Protein AF-A0A6B3G328-F1 (afdb_monomer)

Secondary structure (DSSP, 8-state):
-HHHHHHHHS--TT---EEEEEESSSEEEEEEETTEE---TTS-TT-GGGSBS-TTS-B-TTS-BSBTHHHHSHHHHHHHTT-TTT-HHHHHHHHHHHHHTT-HHHHHHHHHHHHHHT-

Mean predicted aligned error: 4.79 Å

pLDDT: mean 90.94, std 5.87, range [73.06, 98.31]

Sequence (119 aa):
LAALAELWFGGLGDVRSFLYLTGEIGVGGALVLNGELLRGAHGFAGEIGHVVVDPAGPECRCGSRGCLEQYAGQAALLRAAGIAEIGGASGVLELERRAAAEDPRAVAAIGEAGRMLGR

Solvent-accessible surface area (backbone atoms only — not comparable to full-atom values): 6500 Å² total; per-residue (Å²): 109,68,54,57,48,37,74,77,68,58,74,58,76,87,66,38,62,50,77,39,76,44,74,51,81,41,29,45,37,34,41,29,53,83,71,39,75,48,37,57,99,82,63,61,41,28,56,52,20,66,40,68,72,33,82,86,43,60,82,36,97,89,75,51,37,12,20,37,23,68,44,49,4,42,65,33,33,29,47,56,39,71,43,55,88,59,38,73,71,63,25,52,54,50,43,52,56,35,36,77,67,64,34,67,44,29,44,48,24,54,52,49,20,53,55,58,73,73,108

Foldseek 3Di:
DVVLCCLVPVPPPPDQWDKDWDAFQFIWIWTGDNNRTDLPPPRPHGVQQQDALDQVADADPVGGHRRLRCQQHLCNLLVQLVNNVLDHPRSVVVLVVCVVVVPVSSVVSVVRSVVSVVD

Radius of gyration: 15.71 Å; Cα contacts (8 Å, |Δi|>4): 191; chains: 1; bounding box: 34×36×39 Å

Nearest PDB structures (foldseek):
  2aa4-assembly1_B  TM=8.374E-01  e=1.318E-08  Escherichia coli
  3vov-assembly1_C  TM=8.553E-01  e=2.649E-08  Thermus thermophilus HB8
  3vov-assembly1_B  TM=8.537E-01  e=5.324E-08  Thermus thermophilus HB8
  2qm1-assembly1_B  TM=8.249E-01  e=2.486E-08  Enterococcus faecalis V583
  6jdo-assembly1_A  TM=8.572E-01  e=2.602E-07  Pasteurella multocida

Structure (mmCIF, N/CA/C/O backbone):
data_AF-A0A6B3G328-F1
#
_entry.id   AF-A0A6B3G328-F1
#
loop_
_atom_site.group_PDB
_atom_site.id
_atom_site.type_symbol
_atom_site.label_atom_id
_atom_site.label_alt_id
_atom_site.label_comp_id
_atom_site.label_asym_id
_atom_site.label_entity_id
_atom_site.label_seq_id
_atom_site.pdbx_PDB_ins_code
_atom_site.Cartn_x
_atom_site.Cartn_y
_atom_site.Cartn_z
_atom_site.occupancy
_atom_site.B_iso_or_equiv
_atom_site.auth_seq_id
_atom_site.auth_comp_id
_atom_site.auth_asym_id
_atom_site.auth_atom_id
_atom_site.pdbx_PDB_model_num
ATOM 1 N N . LEU A 1 1 ? 0.252 5.308 15.096 1.00 78.75 1 LEU A N 1
ATOM 2 C CA . LEU A 1 1 ? 0.438 6.656 15.695 1.00 78.75 1 LEU A CA 1
ATOM 3 C C . LEU A 1 1 ? 0.158 7.770 14.696 1.00 78.75 1 LEU A C 1
ATOM 5 O O . LEU A 1 1 ? -0.529 8.704 15.074 1.00 78.75 1 LEU A O 1
ATOM 9 N N . ALA A 1 2 ? 0.596 7.653 13.440 1.00 86.88 2 ALA A N 1
ATOM 10 C CA . ALA A 1 2 ? 0.303 8.646 12.404 1.00 86.88 2 ALA A CA 1
ATOM 11 C C . ALA A 1 2 ? -1.200 8.975 12.256 1.00 86.88 2 ALA A C 1
ATOM 13 O O . ALA A 1 2 ? -1.559 10.140 12.289 1.00 86.88 2 ALA A O 1
ATOM 14 N N . ALA A 1 3 ? -2.099 7.983 12.283 1.00 87.81 3 ALA A N 1
ATOM 15 C CA . ALA A 1 3 ? -3.545 8.255 12.270 1.00 87.81 3 ALA A CA 1
ATOM 16 C C . ALA A 1 3 ? -4.054 9.100 13.456 1.00 87.81 3 ALA A C 1
ATOM 18 O O . ALA A 1 3 ? -4.998 9.862 13.302 1.00 87.81 3 ALA A O 1
ATOM 19 N N . LEU A 1 4 ? -3.440 9.002 14.642 1.00 89.50 4 LEU A N 1
ATOM 20 C CA . LEU A 1 4 ? -3.795 9.880 15.768 1.00 89.50 4 LEU A CA 1
ATOM 21 C C . LEU A 1 4 ? -3.250 11.296 15.566 1.00 89.50 4 LEU A C 1
ATOM 23 O O . LEU A 1 4 ? -3.903 12.257 15.960 1.00 89.50 4 LEU A O 1
ATOM 27 N N . ALA A 1 5 ? -2.081 11.427 14.932 1.00 91.19 5 ALA A N 1
ATOM 28 C CA . ALA A 1 5 ? -1.565 12.730 14.535 1.00 91.19 5 ALA A CA 1
ATOM 29 C C . ALA A 1 5 ? -2.504 13.400 13.520 1.00 91.19 5 ALA A C 1
ATOM 31 O O . ALA A 1 5 ? -2.848 14.562 13.707 1.00 91.19 5 ALA A O 1
ATOM 32 N N . GLU A 1 6 ? -3.008 12.655 12.532 1.00 90.88 6 GLU A N 1
ATOM 33 C CA . GLU A 1 6 ? -4.023 13.153 11.595 1.00 90.88 6 GLU A CA 1
ATOM 34 C C . GLU A 1 6 ? -5.328 13.545 12.304 1.00 90.88 6 GLU A C 1
ATOM 36 O O . GLU A 1 6 ? -5.864 14.624 12.064 1.00 90.88 6 GLU A O 1
ATOM 41 N N . LEU A 1 7 ? -5.810 12.725 13.247 1.00 90.06 7 LEU A N 1
ATOM 42 C CA . LEU A 1 7 ? -7.018 13.025 14.025 1.00 90.06 7 LEU A CA 1
ATOM 43 C C . LEU A 1 7 ? -6.904 14.336 14.821 1.00 90.06 7 LEU A C 1
ATOM 45 O O . LEU A 1 7 ? -7.880 15.077 14.922 1.00 90.06 7 LEU A O 1
ATOM 49 N N . TRP A 1 8 ? -5.750 14.598 15.436 1.00 90.62 8 TRP A N 1
ATOM 50 C CA . TRP A 1 8 ? -5.574 15.745 16.332 1.00 90.62 8 TRP A CA 1
ATOM 51 C C . TRP A 1 8 ? -5.053 16.998 15.635 1.00 90.62 8 TRP A C 1
ATOM 53 O O . TRP A 1 8 ? -5.358 18.105 16.076 1.00 90.62 8 TRP A O 1
ATOM 63 N N . PHE A 1 9 ? -4.276 16.836 14.565 1.00 92.06 9 PHE A N 1
ATOM 64 C CA . PHE A 1 9 ? -3.518 17.925 13.948 1.00 92.06 9 PHE A CA 1
ATOM 65 C C . PHE A 1 9 ? -3.640 17.982 12.419 1.00 92.06 9 PHE A C 1
ATOM 67 O O . PHE A 1 9 ? -3.272 18.998 11.838 1.00 92.06 9 PHE A O 1
ATOM 74 N N . GLY A 1 10 ? -4.182 16.951 11.762 1.00 85.62 10 GLY A N 1
ATOM 75 C CA . GLY A 1 10 ? -4.237 16.829 10.296 1.00 85.62 10 GLY A CA 1
ATOM 76 C C . GLY A 1 10 ? -5.252 17.735 9.596 1.00 85.62 10 GLY A C 1
ATOM 77 O O . GLY A 1 10 ? -5.386 17.696 8.378 1.00 85.62 10 GLY A O 1
ATOM 78 N N . GLY A 1 11 ? -5.998 18.559 10.339 1.00 86.69 11 GLY A N 1
ATOM 79 C CA . GLY A 1 11 ? -6.969 19.482 9.745 1.00 86.69 11 GLY A CA 1
ATOM 80 C C . GLY A 1 11 ? -8.195 18.792 9.134 1.00 86.69 11 GLY A C 1
ATOM 81 O O . GLY A 1 11 ? -8.822 19.348 8.238 1.00 86.69 11 GLY A O 1
ATOM 82 N N . LEU A 1 12 ? -8.575 17.610 9.634 1.00 85.56 12 LEU A N 1
ATOM 83 C CA . LEU A 1 12 ? -9.710 16.807 9.148 1.00 85.56 12 LEU A CA 1
ATOM 84 C C . LEU A 1 12 ? -11.105 17.435 9.394 1.00 85.56 12 LEU A C 1
ATOM 86 O O . LEU A 1 12 ? -12.125 16.838 9.048 1.00 85.56 12 LEU A O 1
ATOM 90 N N . GLY A 1 13 ? -11.176 18.630 9.989 1.00 86.94 13 GLY A N 1
ATOM 91 C CA . GLY A 1 13 ? -12.430 19.311 10.319 1.00 86.94 13 GLY A CA 1
ATOM 92 C C . GLY A 1 13 ? -13.320 18.463 11.231 1.00 86.94 13 GLY A C 1
ATOM 93 O O . GLY A 1 13 ?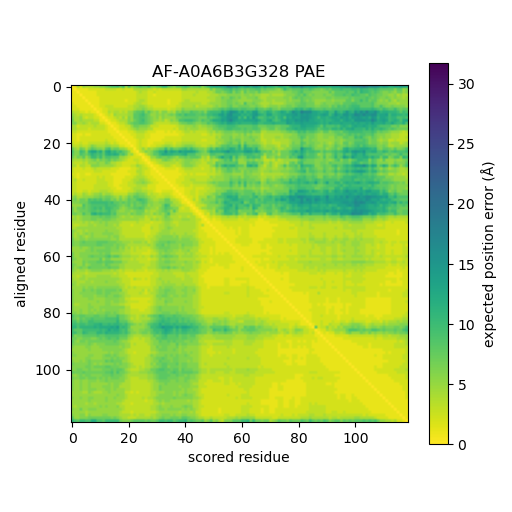 -12.877 17.971 12.270 1.00 86.94 13 GLY A O 1
ATOM 94 N N . ASP A 1 14 ? -14.574 18.268 10.822 1.00 90.50 14 ASP A N 1
ATOM 95 C CA . ASP A 1 14 ? -15.553 17.461 11.561 1.00 90.50 14 ASP A CA 1
ATOM 96 C C . ASP A 1 14 ? -15.465 15.954 11.258 1.00 90.50 14 ASP A C 1
ATOM 98 O O . ASP A 1 14 ? -16.239 15.162 11.802 1.00 90.50 14 ASP A O 1
ATOM 102 N N . VAL A 1 15 ? -14.526 15.512 10.412 1.00 93.00 15 VAL A N 1
ATOM 103 C CA . VAL A 1 15 ? -14.349 14.086 10.113 1.00 93.00 15 VAL A CA 1
ATOM 104 C C . VAL A 1 15 ? -13.782 13.373 11.339 1.00 93.00 15 VAL A C 1
ATOM 106 O O . VAL A 1 15 ? -12.674 13.641 11.798 1.00 93.00 15 VAL A O 1
ATOM 109 N N . ARG A 1 16 ? -14.555 12.421 11.868 1.00 90.69 16 ARG A N 1
ATOM 110 C CA . ARG A 1 16 ? -14.179 11.606 13.038 1.00 90.69 16 ARG A CA 1
ATOM 111 C C . ARG A 1 16 ? -14.031 10.121 12.741 1.00 90.69 16 ARG A C 1
ATOM 113 O O . ARG A 1 16 ? -13.597 9.375 13.612 1.00 90.69 16 ARG A O 1
ATOM 120 N N . SER A 1 17 ? -14.355 9.701 11.525 1.00 92.12 17 SER A N 1
ATOM 121 C CA . SER A 1 17 ? -14.196 8.322 11.080 1.00 92.12 17 SER A CA 1
ATOM 122 C C . SER A 1 17 ? -13.437 8.315 9.766 1.00 92.12 17 SER A C 1
ATOM 124 O O . SER A 1 17 ? -13.897 8.910 8.794 1.00 92.12 17 SER A O 1
ATOM 126 N N . PHE A 1 18 ? -12.267 7.685 9.744 1.00 91.31 18 PHE A N 1
ATOM 127 C CA . PHE A 1 18 ? -11.407 7.644 8.566 1.00 91.31 18 PHE A CA 1
ATOM 128 C C . PHE A 1 18 ? -10.454 6.452 8.601 1.00 91.31 18 PHE A C 1
ATOM 130 O O . PHE A 1 18 ? -10.079 5.953 9.664 1.00 91.31 18 PHE A O 1
ATOM 137 N N . LEU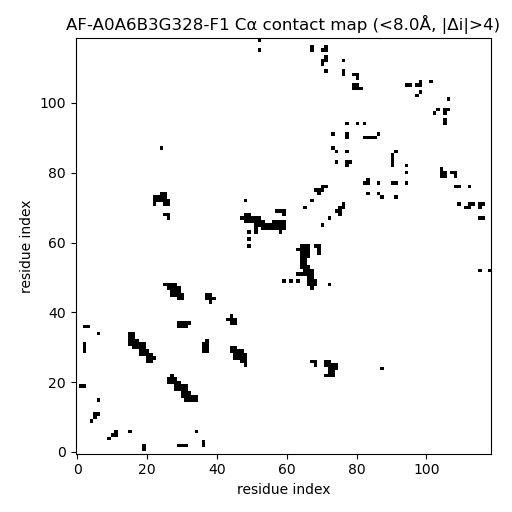 A 1 19 ? -10.040 6.026 7.410 1.00 88.38 19 LEU A N 1
ATOM 138 C CA . LEU A 1 19 ? -8.947 5.089 7.209 1.00 88.38 19 LEU A CA 1
ATOM 139 C C . LEU A 1 19 ? -7.701 5.883 6.821 1.00 88.38 19 LEU A C 1
ATOM 141 O O . LEU A 1 19 ? -7.690 6.586 5.816 1.00 88.38 19 LEU A O 1
ATOM 145 N N . TYR A 1 20 ? -6.655 5.753 7.620 1.00 88.12 20 TYR A N 1
ATOM 146 C CA . TYR A 1 20 ? -5.323 6.224 7.283 1.00 88.12 20 TYR A CA 1
ATOM 147 C C . TYR A 1 20 ? -4.558 5.097 6.590 1.00 88.12 20 TYR A C 1
ATOM 149 O O . TYR A 1 20 ? -4.593 3.963 7.070 1.00 88.12 20 TYR A O 1
ATOM 157 N N . LEU A 1 21 ? -3.870 5.405 5.490 1.00 86.06 21 LEU A N 1
ATOM 158 C CA . LEU A 1 21 ? -3.070 4.464 4.704 1.00 86.06 21 LEU A CA 1
ATOM 159 C C . LEU A 1 21 ? -1.650 4.993 4.540 1.00 86.06 21 LEU A C 1
ATOM 161 O O . LEU A 1 21 ? -1.458 6.182 4.295 1.00 86.06 21 LEU A O 1
ATOM 165 N N . THR A 1 22 ? -0.662 4.104 4.621 1.00 86.06 22 THR A N 1
ATOM 166 C CA . THR A 1 22 ? 0.744 4.434 4.349 1.00 86.06 22 THR A CA 1
ATOM 167 C C . THR A 1 22 ? 1.381 3.407 3.444 1.00 86.06 22 THR A C 1
ATOM 169 O O . THR A 1 22 ? 1.280 2.209 3.704 1.00 86.06 22 THR A O 1
ATOM 172 N N . GLY A 1 23 ? 2.107 3.879 2.436 1.00 78.56 23 GLY A N 1
ATOM 173 C CA . GLY A 1 23 ? 3.051 3.068 1.677 1.00 78.56 23 GLY A CA 1
ATOM 174 C C . GLY A 1 23 ? 4.473 3.398 2.113 1.00 78.56 23 GLY A C 1
ATOM 175 O O . GLY A 1 23 ? 4.967 4.476 1.807 1.00 78.56 23 GLY A O 1
ATOM 176 N N . GLU A 1 24 ? 5.122 2.480 2.822 1.00 75.88 24 GLU A N 1
ATOM 177 C CA . GLU A 1 24 ? 6.575 2.502 3.045 1.00 75.88 24 GLU A CA 1
ATOM 178 C C . GLU A 1 24 ? 7.147 1.179 2.512 1.00 75.88 24 GLU A C 1
ATOM 180 O O . GLU A 1 24 ? 6.795 0.763 1.410 1.00 75.88 24 GLU A O 1
ATOM 185 N N . ILE A 1 25 ? 7.959 0.450 3.290 1.00 75.19 25 ILE A N 1
ATOM 186 C CA . ILE A 1 25 ? 8.422 -0.899 2.918 1.00 75.19 25 ILE A CA 1
ATOM 187 C C . ILE A 1 25 ? 7.227 -1.825 2.596 1.00 75.19 25 ILE A C 1
ATOM 189 O O . ILE A 1 25 ? 7.309 -2.653 1.683 1.00 75.19 25 ILE A O 1
ATOM 193 N N . GLY A 1 26 ? 6.118 -1.649 3.321 1.00 78.50 26 GLY A N 1
ATOM 194 C CA . GLY A 1 26 ? 4.844 -2.345 3.137 1.00 78.50 26 GLY A CA 1
ATOM 195 C C . GLY A 1 26 ? 3.655 -1.389 3.032 1.00 78.50 26 GLY A C 1
ATOM 196 O O . GLY A 1 26 ? 3.827 -0.177 2.890 1.00 78.50 26 GLY A O 1
ATOM 197 N N . VAL A 1 27 ? 2.444 -1.943 3.127 1.00 82.50 27 VAL A N 1
ATOM 198 C CA . VAL A 1 27 ? 1.197 -1.162 3.190 1.00 82.50 27 VAL A CA 1
ATOM 199 C C . VAL A 1 27 ? 0.657 -1.211 4.612 1.00 82.50 27 VAL A C 1
ATOM 201 O O . VAL A 1 27 ? 0.152 -2.235 5.066 1.00 82.50 27 VAL A O 1
ATOM 204 N N . GLY A 1 28 ? 0.778 -0.093 5.315 1.00 83.88 28 GLY A N 1
ATOM 205 C CA . GLY A 1 28 ? 0.224 0.093 6.649 1.00 83.88 28 GLY A CA 1
ATOM 206 C C . GLY A 1 28 ? -1.141 0.765 6.593 1.00 83.88 28 GLY A C 1
ATOM 207 O O . GLY A 1 28 ? -1.465 1.484 5.644 1.00 83.88 28 GLY A O 1
ATOM 208 N N . GLY A 1 29 ? -1.938 0.568 7.636 1.00 85.75 29 GLY A N 1
ATOM 209 C CA . GLY A 1 29 ? -3.180 1.299 7.797 1.00 85.75 29 GLY A CA 1
ATOM 210 C C . GLY A 1 29 ? -3.597 1.456 9.250 1.00 85.75 29 GLY A C 1
ATOM 211 O O . GLY A 1 29 ? -3.054 0.835 10.162 1.00 85.75 29 GLY A O 1
ATOM 212 N N . ALA A 1 30 ? -4.568 2.328 9.477 1.00 87.06 30 ALA A N 1
ATOM 213 C CA . ALA A 1 30 ? -5.210 2.486 10.771 1.00 87.06 30 ALA A CA 1
ATOM 214 C C . ALA A 1 30 ? -6.624 3.025 10.580 1.00 87.06 30 ALA A C 1
ATOM 216 O O . ALA A 1 30 ? -6.830 4.008 9.871 1.00 87.06 30 ALA A O 1
ATOM 217 N N . LEU A 1 31 ? -7.592 2.385 11.231 1.00 88.31 31 LEU A N 1
ATOM 218 C CA . LEU A 1 31 ? -8.985 2.804 11.192 1.00 88.31 31 LEU A CA 1
ATOM 219 C C . LEU A 1 31 ? -9.307 3.599 12.458 1.00 88.31 31 LEU A C 1
ATOM 221 O O . LEU A 1 31 ? -9.138 3.102 13.571 1.00 88.31 31 LEU A O 1
ATOM 225 N N . VAL A 1 32 ? -9.775 4.828 12.286 1.00 90.19 32 VAL A N 1
ATOM 226 C CA . VAL A 1 32 ? -10.340 5.652 13.354 1.00 90.19 32 VAL A CA 1
ATOM 227 C C . VAL A 1 32 ? -11.851 5.670 13.166 1.00 90.19 32 VAL A C 1
ATOM 229 O O . VAL A 1 32 ? -12.324 5.926 12.061 1.00 90.19 32 VAL A O 1
ATOM 232 N N . LEU A 1 33 ? -12.608 5.380 14.222 1.00 91.38 33 LEU A N 1
ATOM 233 C CA . LEU A 1 33 ? -14.070 5.404 14.233 1.00 91.38 33 LEU A CA 1
ATOM 234 C C . LEU A 1 33 ? -14.540 6.305 15.368 1.00 91.38 33 LEU A C 1
ATOM 236 O O . LEU A 1 33 ? -14.179 6.087 16.519 1.00 91.38 33 LEU A O 1
ATOM 240 N N . ASN A 1 34 ? -15.350 7.312 15.051 1.00 92.56 34 ASN A N 1
ATOM 241 C CA . ASN A 1 34 ? -15.899 8.262 16.024 1.00 92.56 34 ASN A CA 1
ATOM 242 C C . ASN A 1 34 ? -14.830 8.927 16.921 1.00 92.56 34 ASN A C 1
ATOM 244 O O . ASN A 1 34 ? -15.081 9.238 18.081 1.00 92.56 34 ASN A O 1
ATOM 248 N N . GLY A 1 35 ? -13.633 9.167 16.380 1.00 92.06 35 GLY A N 1
ATOM 249 C CA . GLY A 1 35 ? -12.495 9.755 17.089 1.00 92.06 35 GLY A CA 1
ATOM 250 C C . GLY A 1 35 ? -11.668 8.754 17.898 1.00 92.06 35 GLY A C 1
ATOM 251 O O . GLY A 1 35 ? -10.722 9.159 18.568 1.00 92.06 35 GLY A O 1
ATOM 252 N N . GLU A 1 36 ? -11.977 7.460 17.826 1.00 90.06 36 GLU A N 1
ATOM 253 C CA . GLU A 1 36 ? -11.236 6.413 18.521 1.00 90.06 36 GLU A CA 1
ATOM 254 C C . GLU A 1 36 ? -10.468 5.533 17.541 1.00 90.06 36 GLU A C 1
ATOM 256 O O . GLU A 1 36 ? -11.001 5.050 16.542 1.00 90.06 36 GLU A O 1
ATOM 261 N N . LEU A 1 37 ? -9.190 5.299 17.840 1.00 88.81 37 LEU A N 1
ATOM 262 C CA . LEU A 1 37 ? -8.380 4.356 17.082 1.00 88.81 37 LEU A CA 1
ATOM 263 C C . LEU A 1 37 ? -8.877 2.931 17.338 1.00 88.81 37 LEU A C 1
ATOM 265 O O . LEU A 1 37 ? -8.771 2.419 18.456 1.00 88.81 37 LEU A O 1
ATOM 269 N N . LEU A 1 38 ? -9.333 2.262 16.283 1.00 88.44 38 LEU A N 1
ATOM 270 C CA . LEU A 1 38 ? -9.671 0.853 16.342 1.00 88.44 38 LEU A CA 1
ATOM 271 C C . LEU A 1 38 ? -8.380 0.032 16.425 1.00 88.44 38 LEU A C 1
ATOM 273 O O . LEU A 1 38 ? -7.581 0.018 15.496 1.00 88.44 38 LEU A O 1
ATOM 277 N N . ARG A 1 39 ? -8.190 -0.670 17.546 1.00 84.25 39 ARG A N 1
ATOM 278 C CA . ARG A 1 39 ? -7.032 -1.556 17.779 1.00 84.25 39 ARG A CA 1
ATO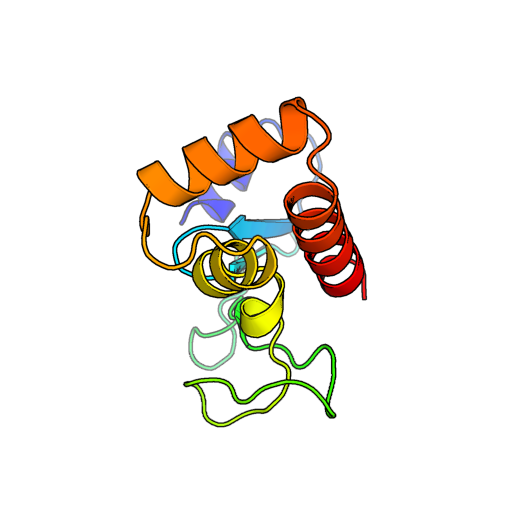M 279 C C . ARG A 1 39 ? -7.326 -3.023 17.461 1.00 84.25 39 ARG A C 1
ATOM 281 O O . ARG A 1 39 ? -6.410 -3.789 17.181 1.00 84.25 39 ARG A O 1
ATOM 288 N N . GLY A 1 40 ? -8.600 -3.416 17.471 1.00 83.19 40 GLY A N 1
ATOM 289 C CA . GLY A 1 40 ? -9.019 -4.814 17.342 1.00 83.19 40 GLY A CA 1
ATOM 290 C C . GLY A 1 40 ? -8.723 -5.635 18.600 1.00 83.19 40 GLY A C 1
ATOM 291 O O . GLY A 1 40 ? -8.029 -5.179 19.506 1.00 83.19 40 GLY A O 1
ATOM 292 N N . ALA A 1 41 ? -9.242 -6.864 18.652 1.00 80.69 41 ALA A N 1
ATOM 293 C CA . ALA A 1 41 ? -9.155 -7.729 19.837 1.00 80.69 41 ALA A CA 1
ATOM 294 C C . ALA A 1 41 ? -7.712 -8.076 20.258 1.00 80.69 41 ALA A C 1
ATOM 296 O O . ALA A 1 41 ? -7.457 -8.370 21.422 1.00 80.69 41 ALA A O 1
ATOM 297 N N . HIS A 1 42 ? -6.771 -8.021 19.313 1.00 82.75 42 HIS A N 1
ATOM 298 C CA . HIS A 1 42 ? -5.370 -8.399 19.519 1.00 82.75 42 HIS A CA 1
ATOM 299 C C . HIS A 1 42 ? -4.379 -7.288 19.145 1.00 82.75 42 HIS A C 1
ATOM 301 O O . HIS A 1 42 ? -3.185 -7.544 19.057 1.00 82.75 42 HIS A O 1
ATOM 307 N N . GLY A 1 43 ? -4.851 -6.061 18.902 1.00 76.75 43 GLY A N 1
ATOM 308 C CA . GLY A 1 43 ? -3.974 -4.946 18.522 1.00 76.75 43 GLY A CA 1
ATOM 309 C C . GLY A 1 43 ? -3.576 -4.893 17.041 1.00 76.75 43 GLY A C 1
ATOM 310 O O . GLY A 1 43 ? -2.815 -4.007 16.675 1.00 76.75 43 GLY A O 1
ATOM 311 N N . PHE A 1 44 ? -4.095 -5.797 16.201 1.00 73.06 44 PHE A N 1
ATOM 312 C CA . PHE A 1 44 ? -3.786 -5.888 14.764 1.00 73.06 44 PHE A CA 1
ATOM 313 C C . PHE A 1 44 ? -4.845 -5.250 13.847 1.00 73.06 44 PHE A C 1
ATOM 315 O O . PHE A 1 44 ? -4.828 -5.464 12.634 1.00 73.06 44 PHE A O 1
ATOM 322 N N . ALA A 1 45 ? -5.811 -4.493 14.382 1.00 76.19 45 ALA A N 1
ATOM 323 C CA . ALA A 1 45 ? -6.686 -3.727 13.496 1.00 76.19 45 ALA A CA 1
ATOM 324 C C . ALA A 1 45 ? -5.859 -2.653 12.779 1.00 76.19 45 ALA A C 1
ATOM 326 O O . ALA A 1 45 ? -5.161 -1.871 13.420 1.00 76.19 45 ALA A O 1
ATOM 327 N N . GLY A 1 46 ? -5.949 -2.632 11.449 1.00 77.00 46 GLY A N 1
ATOM 328 C CA . GLY A 1 46 ? -5.135 -1.756 10.607 1.00 77.00 46 GLY A CA 1
ATOM 329 C C . GLY A 1 46 ? -4.044 -2.468 9.804 1.00 77.00 46 GLY A C 1
ATOM 330 O O . GLY A 1 46 ? -3.431 -1.818 8.963 1.00 77.00 46 GLY A O 1
ATOM 331 N N . GLU A 1 47 ? -3.863 -3.787 9.955 1.00 86.19 47 GLU A N 1
ATOM 332 C CA . GLU A 1 47 ? -2.994 -4.619 9.093 1.00 86.19 47 GLU A CA 1
ATOM 333 C C . GLU A 1 47 ? -3.576 -4.796 7.671 1.00 86.19 47 GLU A C 1
ATOM 335 O O . GLU A 1 47 ? -3.715 -5.900 7.141 1.00 86.19 47 GLU A O 1
ATOM 340 N N . ILE A 1 48 ? -3.968 -3.685 7.041 1.00 87.06 48 ILE A N 1
ATOM 341 C CA . ILE A 1 48 ? -4.657 -3.663 5.752 1.00 87.06 48 ILE A CA 1
ATOM 342 C C . ILE A 1 48 ? -3.763 -4.153 4.614 1.00 87.06 48 ILE A C 1
ATOM 344 O O . ILE A 1 48 ? -4.261 -4.732 3.653 1.00 87.06 48 ILE A O 1
ATOM 348 N N . GLY A 1 49 ? -2.439 -4.031 4.751 1.00 89.38 49 GLY A N 1
ATOM 349 C CA . GLY A 1 49 ? -1.488 -4.637 3.824 1.00 89.38 49 GLY A CA 1
ATOM 350 C C . GLY A 1 49 ? -1.630 -6.153 3.708 1.00 89.38 49 GLY A C 1
ATOM 351 O O . GLY A 1 49 ? -1.288 -6.708 2.666 1.00 89.38 49 GLY A O 1
ATOM 352 N N . HIS A 1 50 ? -2.188 -6.825 4.719 1.00 93.12 50 HIS A N 1
ATOM 353 C CA . HIS A 1 50 ? -2.417 -8.270 4.722 1.00 93.12 50 HIS A CA 1
ATOM 354 C C . HIS A 1 50 ? -3.857 -8.681 4.393 1.00 93.12 50 HIS A C 1
ATOM 356 O O . HIS A 1 50 ? -4.148 -9.877 4.324 1.00 93.12 50 HIS A O 1
ATOM 362 N N . VAL A 1 51 ? -4.744 -7.726 4.103 1.00 92.00 51 VAL A N 1
ATOM 363 C CA . VAL A 1 51 ? -6.073 -8.026 3.557 1.00 92.00 51 VAL A CA 1
ATOM 364 C C . VAL A 1 51 ? -5.917 -8.639 2.167 1.00 92.00 51 VAL A C 1
ATOM 366 O O . VAL A 1 51 ? -5.182 -8.123 1.324 1.00 92.00 51 VAL A O 1
ATOM 369 N N . VAL A 1 52 ? -6.592 -9.767 1.940 1.00 94.75 52 VAL A N 1
ATOM 370 C CA . VAL A 1 52 ? -6.592 -10.472 0.654 1.00 94.75 52 VAL A CA 1
ATOM 371 C C . VAL A 1 52 ? -7.474 -9.709 -0.333 1.00 94.75 52 VAL A C 1
ATOM 373 O O . VAL A 1 52 ? -8.692 -9.691 -0.184 1.00 94.75 52 VAL A O 1
ATOM 376 N N . VAL A 1 53 ? -6.851 -9.106 -1.346 1.00 95.31 53 VAL A N 1
ATOM 377 C CA . VAL A 1 53 ? -7.524 -8.374 -2.439 1.00 95.31 53 VAL A CA 1
ATOM 378 C C . VAL A 1 53 ? -7.602 -9.191 -3.733 1.00 95.31 53 VAL A C 1
ATOM 380 O O . VAL A 1 53 ? -8.332 -8.843 -4.664 1.00 95.31 53 VAL A O 1
ATOM 383 N N . ASP A 1 54 ? -6.851 -10.293 -3.795 1.00 95.81 54 ASP A N 1
ATOM 384 C CA . ASP A 1 54 ? -6.925 -11.280 -4.868 1.00 95.81 54 ASP A CA 1
ATOM 385 C C . ASP A 1 54 ? -6.561 -12.688 -4.352 1.00 95.81 54 ASP A C 1
ATOM 387 O O . ASP A 1 54 ? -5.382 -13.002 -4.201 1.00 95.81 54 ASP A O 1
ATOM 391 N N . PRO A 1 55 ? -7.529 -13.591 -4.128 1.00 95.19 55 PRO A N 1
ATOM 392 C CA . PRO A 1 55 ? -7.245 -14.954 -3.670 1.00 95.19 55 PRO A CA 1
ATOM 393 C C . PRO A 1 55 ? -6.345 -15.769 -4.614 1.00 95.19 55 PRO A C 1
ATOM 395 O O . PRO A 1 55 ? -5.700 -16.727 -4.179 1.00 95.19 55 PRO A O 1
ATOM 398 N N . ALA A 1 56 ? -6.285 -15.407 -5.901 1.00 95.75 56 ALA A N 1
ATOM 399 C CA . ALA A 1 56 ? -5.425 -16.043 -6.895 1.00 95.75 56 ALA A CA 1
ATOM 400 C C . ALA A 1 56 ? -4.005 -15.440 -6.941 1.00 95.75 56 ALA A C 1
ATOM 402 O O . ALA A 1 56 ? -3.123 -16.034 -7.566 1.00 95.75 56 ALA A O 1
ATOM 403 N N . GLY A 1 57 ? -3.772 -14.338 -6.225 1.00 95.00 57 GLY A N 1
ATOM 404 C CA . GLY A 1 57 ? -2.555 -13.534 -6.245 1.00 95.00 57 GLY A CA 1
ATOM 405 C C . GLY A 1 57 ? -1.279 -14.186 -5.690 1.00 95.00 57 GLY A C 1
ATOM 406 O O . GLY A 1 57 ? -1.273 -15.350 -5.288 1.00 95.00 57 GLY A O 1
ATOM 407 N N . PRO A 1 58 ? -0.164 -13.437 -5.652 1.00 95.75 58 PRO A N 1
ATOM 408 C CA . PRO A 1 58 ? 1.140 -13.929 -5.202 1.00 95.75 58 PRO A CA 1
ATOM 409 C C . PRO A 1 58 ? 1.161 -14.286 -3.710 1.00 95.75 58 PRO A C 1
ATOM 411 O O . PRO A 1 58 ? 0.357 -13.794 -2.918 1.00 95.75 58 PRO A O 1
ATOM 414 N N . GLU A 1 59 ? 2.110 -15.128 -3.308 1.00 96.75 59 GLU A N 1
ATOM 415 C CA . GLU A 1 59 ? 2.300 -15.493 -1.902 1.00 96.75 59 GLU A CA 1
ATOM 416 C C . GLU A 1 59 ? 2.741 -14.293 -1.059 1.00 96.75 59 GLU A C 1
ATOM 418 O O . GLU A 1 59 ? 3.563 -13.475 -1.474 1.00 96.75 59 GLU A O 1
ATOM 423 N N . CYS A 1 60 ? 2.199 -14.197 0.153 1.00 94.88 60 CYS A N 1
ATOM 424 C CA . CYS A 1 60 ? 2.585 -13.197 1.132 1.00 94.88 60 CYS A CA 1
ATOM 425 C C . CYS A 1 60 ? 3.375 -13.843 2.272 1.00 94.88 60 CYS A C 1
ATOM 427 O O . CYS A 1 60 ? 3.068 -14.946 2.720 1.00 94.88 60 CYS A O 1
ATOM 429 N N . ARG A 1 61 ? 4.351 -13.109 2.821 1.00 91.06 61 ARG A N 1
ATOM 430 C CA . ARG A 1 61 ? 5.146 -13.558 3.977 1.00 91.06 61 ARG A CA 1
ATOM 431 C C . ARG A 1 61 ? 4.307 -13.814 5.236 1.00 91.06 61 ARG A C 1
ATOM 433 O O . ARG A 1 61 ? 4.779 -14.509 6.126 1.00 91.06 61 ARG A O 1
ATOM 440 N N . CYS A 1 62 ? 3.082 -13.287 5.314 1.00 92.12 62 CYS A N 1
ATOM 441 C CA . CYS A 1 62 ? 2.155 -13.575 6.413 1.00 92.12 62 CYS A CA 1
ATOM 442 C C . CYS A 1 62 ? 1.514 -14.976 6.328 1.00 92.12 62 CYS A C 1
ATOM 444 O O . CYS A 1 62 ? 0.790 -15.359 7.241 1.00 92.12 62 CYS A O 1
ATOM 446 N N . GLY A 1 63 ? 1.739 -15.722 5.237 1.00 94.88 63 GLY A N 1
ATOM 447 C CA . GLY A 1 63 ? 1.178 -17.057 4.994 1.00 94.88 63 GLY A CA 1
ATOM 448 C C . GLY A 1 63 ? -0.063 -17.084 4.090 1.00 94.88 63 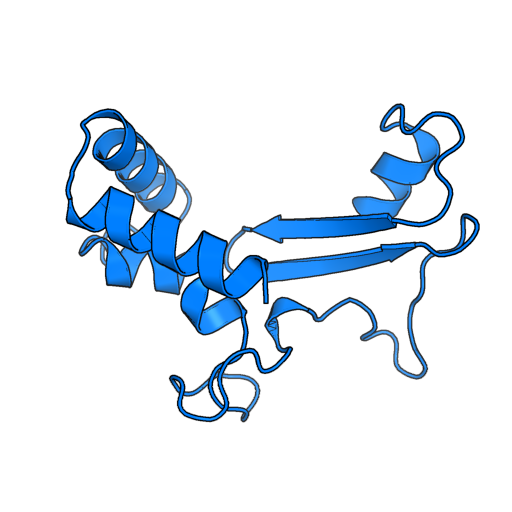GLY A C 1
ATOM 449 O O . GLY A 1 63 ? -0.472 -18.158 3.657 1.00 94.88 63 GLY A O 1
ATOM 450 N N . SER A 1 64 ? -0.647 -15.927 3.770 1.00 95.19 64 SER A N 1
ATOM 451 C CA . SER A 1 64 ? -1.794 -15.800 2.853 1.00 95.19 64 SER A CA 1
ATOM 452 C C . SER A 1 64 ? -1.359 -15.633 1.386 1.00 95.19 64 SER A C 1
ATOM 454 O O . SER A 1 64 ? -0.170 -15.515 1.083 1.00 95.19 64 SER A O 1
ATOM 456 N N . ARG A 1 65 ? -2.326 -15.575 0.455 1.00 97.25 65 ARG A N 1
ATOM 457 C CA . ARG A 1 65 ? -2.106 -15.242 -0.968 1.00 97.25 65 ARG A CA 1
ATOM 458 C C . ARG A 1 65 ? -2.880 -13.989 -1.376 1.00 97.25 65 ARG A C 1
ATOM 460 O O . ARG A 1 65 ? -4.000 -13.784 -0.924 1.00 97.25 65 ARG A O 1
ATOM 467 N N . GLY A 1 66 ? -2.239 -13.166 -2.204 1.00 95.56 66 GLY A N 1
ATOM 468 C CA . GLY A 1 66 ? -2.734 -11.907 -2.761 1.00 95.56 66 GLY A CA 1
ATOM 469 C C . GLY A 1 66 ? -3.185 -10.884 -1.731 1.00 95.56 66 GLY A C 1
ATOM 470 O O . GLY A 1 66 ? -4.212 -10.225 -1.892 1.00 95.56 66 GLY A O 1
ATOM 471 N N . CYS A 1 67 ? -2.385 -10.743 -0.679 1.00 96.38 67 CYS A N 1
ATOM 472 C CA . CYS A 1 67 ? -2.457 -9.602 0.218 1.00 96.38 67 CYS A CA 1
ATOM 473 C C . CYS A 1 67 ? -2.182 -8.291 -0.535 1.00 96.38 67 CYS A C 1
ATOM 475 O O . CYS A 1 67 ? -1.333 -8.269 -1.429 1.00 96.38 67 CYS A O 1
ATOM 477 N N . LEU A 1 68 ? -2.831 -7.198 -0.129 1.00 94.31 68 LEU A N 1
ATOM 478 C CA . LEU A 1 68 ? -2.656 -5.861 -0.709 1.00 94.31 68 LEU A CA 1
ATOM 479 C C . LEU A 1 68 ? -1.182 -5.425 -0.813 1.00 94.31 68 LEU A C 1
ATOM 481 O O . LEU A 1 68 ? -0.771 -4.859 -1.826 1.00 94.31 68 LEU A O 1
ATOM 485 N N . GLU A 1 69 ? -0.353 -5.746 0.185 1.00 94.44 69 GLU A N 1
ATOM 486 C CA . GLU A 1 69 ? 1.087 -5.450 0.183 1.00 94.44 69 GLU A CA 1
ATOM 487 C C . GLU A 1 69 ? 1.809 -6.043 -1.036 1.00 94.44 69 GLU A C 1
ATOM 489 O O . GLU A 1 69 ? 2.777 -5.462 -1.527 1.00 94.44 69 GLU A O 1
ATOM 494 N N . GLN A 1 70 ? 1.346 -7.177 -1.569 1.00 95.25 70 GLN A N 1
ATOM 495 C CA . GLN A 1 70 ? 1.977 -7.789 -2.739 1.00 95.25 70 GLN A CA 1
ATOM 496 C C . GLN A 1 70 ? 1.726 -7.033 -4.048 1.00 95.25 70 GLN A C 1
ATOM 498 O O . GLN A 1 70 ? 2.326 -7.385 -5.064 1.00 95.25 70 GLN A O 1
ATOM 503 N N . TYR A 1 71 ? 0.894 -5.994 -4.014 1.00 94.62 71 TYR A N 1
ATOM 504 C CA . TYR A 1 71 ? 0.597 -5.128 -5.149 1.00 94.62 71 TYR A CA 1
ATOM 505 C C . TYR A 1 71 ? 1.034 -3.687 -4.892 1.00 94.62 71 TYR A C 1
ATOM 507 O O . TYR A 1 71 ? 1.673 -3.078 -5.745 1.00 94.62 71 TYR A O 1
ATOM 515 N N . ALA A 1 72 ? 0.724 -3.155 -3.708 1.00 92.88 72 ALA A N 1
ATOM 516 C CA . ALA A 1 72 ? 0.945 -1.752 -3.364 1.00 92.88 72 ALA A CA 1
ATOM 517 C C . ALA A 1 72 ? 2.134 -1.515 -2.414 1.00 92.88 72 ALA A C 1
ATOM 519 O O . ALA A 1 72 ? 2.474 -0.370 -2.132 1.00 92.88 72 ALA A O 1
ATOM 520 N N . GLY A 1 73 ? 2.792 -2.572 -1.927 1.00 91.94 73 GLY A N 1
ATOM 521 C CA . GLY A 1 73 ? 4.022 -2.434 -1.149 1.00 91.94 73 GLY A CA 1
ATOM 522 C C . GLY A 1 73 ? 5.192 -2.001 -2.030 1.00 91.94 73 GLY A C 1
ATOM 523 O O . GLY A 1 73 ? 5.276 -2.375 -3.203 1.00 91.94 73 GLY A O 1
ATOM 524 N N . GLN A 1 74 ? 6.149 -1.269 -1.463 1.00 92.69 74 GLN A N 1
ATOM 525 C CA . GLN A 1 74 ? 7.294 -0.745 -2.210 1.00 92.69 74 GLN A CA 1
ATOM 526 C C . GLN A 1 74 ? 8.041 -1.834 -2.987 1.00 92.69 74 GLN A C 1
ATOM 528 O O . GLN A 1 74 ? 8.305 -1.680 -4.175 1.00 92.69 74 GLN A O 1
ATOM 533 N N . ALA A 1 75 ? 8.339 -2.976 -2.363 1.00 92.00 75 ALA A N 1
ATOM 534 C CA . ALA A 1 75 ? 9.033 -4.059 -3.057 1.00 92.00 75 ALA A CA 1
ATOM 535 C C . ALA A 1 75 ? 8.224 -4.618 -4.245 1.00 92.00 75 ALA A C 1
ATOM 537 O O . ALA A 1 75 ? 8.814 -5.033 -5.241 1.00 92.00 75 ALA A O 1
ATOM 538 N N . ALA A 1 76 ? 6.891 -4.639 -4.154 1.00 93.88 76 ALA A N 1
ATOM 539 C CA . AL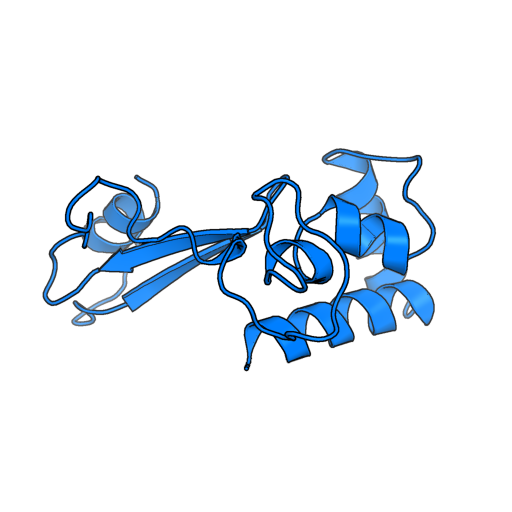A A 1 76 ? 6.026 -5.055 -5.254 1.00 93.88 76 ALA A CA 1
ATOM 540 C C . ALA A 1 76 ? 6.045 -4.037 -6.400 1.00 93.88 76 ALA A C 1
ATOM 542 O O . ALA A 1 76 ? 6.262 -4.429 -7.546 1.00 93.88 76 ALA A O 1
ATOM 543 N N . LEU A 1 77 ? 5.932 -2.745 -6.079 1.00 94.25 77 LEU A N 1
ATOM 544 C CA . LEU A 1 77 ? 6.023 -1.650 -7.046 1.00 94.25 77 LEU A CA 1
ATOM 545 C C . LEU A 1 77 ? 7.365 -1.649 -7.791 1.00 94.25 77 LEU A C 1
ATOM 547 O O . LEU A 1 77 ? 7.385 -1.620 -9.020 1.00 94.25 77 LEU A O 1
ATOM 551 N N . LEU A 1 78 ? 8.488 -1.750 -7.071 1.00 95.44 78 LEU A N 1
ATOM 552 C CA . LEU A 1 78 ? 9.822 -1.760 -7.685 1.00 95.44 78 LEU A CA 1
ATOM 553 C C . LEU A 1 78 ? 10.041 -2.989 -8.575 1.00 95.44 78 LEU A C 1
ATOM 555 O O . LEU A 1 78 ? 10.632 -2.874 -9.650 1.00 95.44 78 LEU A O 1
ATOM 559 N N . ARG A 1 79 ? 9.530 -4.163 -8.174 1.00 95.62 79 ARG A N 1
ATOM 560 C CA . ARG A 1 79 ? 9.542 -5.361 -9.029 1.00 95.62 79 ARG A CA 1
ATOM 561 C C . ARG A 1 79 ? 8.708 -5.166 -10.290 1.00 95.62 79 ARG A C 1
ATOM 563 O O . ARG A 1 79 ? 9.197 -5.464 -11.375 1.00 95.62 79 ARG A O 1
ATOM 570 N N . ALA A 1 80 ? 7.488 -4.649 -10.162 1.00 95.81 80 ALA A N 1
ATOM 571 C CA . ALA A 1 80 ? 6.596 -4.414 -11.295 1.00 95.81 80 ALA A CA 1
ATOM 572 C C . ALA A 1 80 ? 7.161 -3.372 -12.281 1.00 95.81 80 ALA A C 1
ATOM 574 O O . ALA A 1 80 ? 7.028 -3.534 -13.493 1.00 95.81 80 ALA A O 1
ATOM 575 N N . ALA A 1 81 ? 7.864 -2.354 -11.778 1.00 96.50 81 ALA A N 1
ATOM 576 C CA . ALA A 1 81 ? 8.542 -1.344 -12.591 1.00 96.50 81 ALA A CA 1
ATOM 577 C C . ALA A 1 81 ? 9.903 -1.802 -13.161 1.00 96.50 81 ALA A C 1
ATOM 579 O O . ALA A 1 81 ? 10.502 -1.098 -13.976 1.00 96.50 81 ALA A O 1
ATOM 580 N N . GLY A 1 82 ? 10.396 -2.985 -12.773 1.00 96.56 82 GLY A 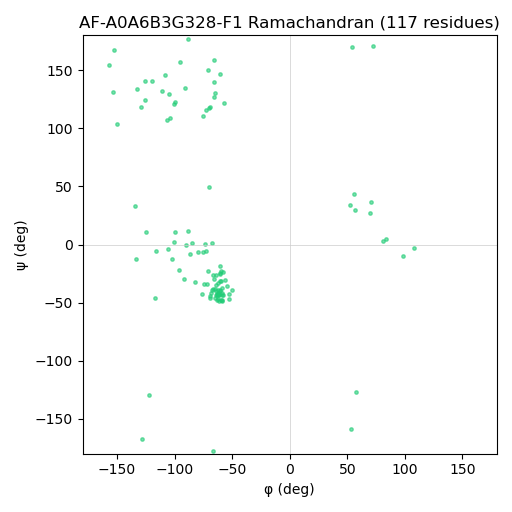N 1
ATOM 581 C CA . GLY A 1 82 ? 11.664 -3.539 -13.254 1.00 96.56 82 GLY A CA 1
ATOM 582 C C . GLY A 1 82 ? 12.906 -2.814 -12.726 1.00 96.56 82 GLY A C 1
ATOM 583 O O . GLY A 1 82 ? 13.860 -2.652 -13.481 1.00 96.56 82 GLY A O 1
ATOM 584 N N . ILE A 1 83 ? 12.860 -2.359 -11.470 1.00 95.88 83 ILE A N 1
ATOM 585 C CA . ILE A 1 83 ? 13.945 -1.656 -10.752 1.00 95.88 83 ILE A CA 1
ATOM 586 C C . ILE A 1 83 ? 14.138 -2.207 -9.330 1.00 95.88 83 ILE A C 1
ATOM 588 O O . ILE A 1 83 ? 14.428 -1.481 -8.375 1.00 95.88 83 ILE A O 1
ATOM 592 N N . ALA A 1 84 ? 13.900 -3.508 -9.158 1.00 93.00 84 ALA A N 1
ATOM 593 C CA . ALA A 1 84 ? 13.913 -4.172 -7.855 1.00 93.00 84 ALA A CA 1
ATOM 594 C C . ALA A 1 84 ? 15.271 -4.074 -7.138 1.00 93.00 84 ALA A C 1
ATOM 596 O O . ALA A 1 84 ? 15.326 -4.129 -5.912 1.00 93.00 84 ALA A O 1
ATOM 597 N N . GLU A 1 85 ? 16.352 -3.916 -7.897 1.00 92.69 85 GLU A N 1
ATOM 598 C CA . GLU A 1 85 ? 17.730 -3.816 -7.427 1.00 92.69 85 GLU A CA 1
ATOM 599 C C . GLU A 1 85 ? 18.052 -2.502 -6.703 1.00 92.69 85 GLU A C 1
ATOM 601 O O . GLU A 1 85 ? 18.991 -2.471 -5.911 1.00 92.69 85 GLU A O 1
ATOM 606 N N . ILE A 1 86 ? 17.289 -1.429 -6.945 1.00 86.12 86 ILE A N 1
ATOM 607 C CA . ILE A 1 86 ? 17.617 -0.094 -6.423 1.00 86.12 86 ILE A CA 1
ATOM 608 C C . ILE A 1 86 ? 17.148 0.064 -4.970 1.00 86.12 86 ILE A C 1
ATOM 610 O O . ILE A 1 86 ? 17.847 0.704 -4.190 1.00 86.12 86 ILE A O 1
ATOM 614 N N . GLY A 1 87 ? 16.043 -0.593 -4.582 1.00 87.06 87 GLY A N 1
ATOM 615 C CA . GLY A 1 87 ? 15.558 -0.710 -3.197 1.00 87.06 87 GLY A CA 1
ATOM 616 C C . GLY A 1 87 ? 15.369 0.615 -2.435 1.00 87.06 87 GLY A C 1
ATOM 617 O O . GLY A 1 87 ? 15.774 1.689 -2.866 1.00 87.06 87 GLY A O 1
ATOM 618 N N . GLY A 1 88 ? 14.736 0.565 -1.260 1.00 85.69 88 GLY A N 1
ATOM 619 C CA . GLY A 1 88 ? 14.672 1.720 -0.349 1.00 85.69 88 GLY A CA 1
ATOM 620 C C . GLY A 1 88 ? 14.141 3.025 -0.977 1.00 85.69 88 GLY A C 1
ATOM 621 O O . GLY A 1 88 ? 13.447 3.023 -1.997 1.00 85.69 88 GLY A O 1
ATOM 622 N N . ALA A 1 89 ? 14.476 4.155 -0.353 1.00 88.44 89 ALA A N 1
ATOM 623 C CA . ALA A 1 89 ? 14.066 5.477 -0.829 1.00 88.44 89 ALA A CA 1
ATOM 624 C C . ALA A 1 89 ? 14.554 5.765 -2.260 1.00 88.44 89 ALA A C 1
ATOM 626 O O . ALA A 1 89 ? 13.815 6.329 -3.060 1.00 88.44 89 ALA A O 1
ATOM 627 N N . SER A 1 90 ? 15.762 5.314 -2.616 1.00 93.19 90 SER A N 1
ATOM 628 C CA . SER A 1 90 ? 16.322 5.488 -3.961 1.00 93.19 90 SER A CA 1
ATOM 629 C C . SER A 1 90 ? 15.471 4.823 -5.043 1.00 93.19 90 SER A C 1
ATOM 631 O O . SER A 1 90 ? 15.270 5.402 -6.106 1.00 93.19 90 SER A O 1
ATOM 633 N N . GLY A 1 91 ? 14.935 3.630 -4.774 1.00 94.00 91 GLY A N 1
ATOM 634 C CA . GLY A 1 91 ? 14.043 2.938 -5.698 1.00 94.00 91 GLY A CA 1
ATOM 635 C C . GLY A 1 91 ? 12.720 3.677 -5.877 1.00 94.00 91 GLY A C 1
ATOM 636 O O . GLY A 1 91 ? 12.220 3.757 -6.994 1.00 94.00 91 GLY A O 1
ATOM 637 N N . VAL A 1 92 ? 12.173 4.254 -4.801 1.00 91.62 92 VAL A N 1
ATOM 638 C CA . VAL A 1 92 ? 10.943 5.064 -4.867 1.00 91.62 92 VAL A CA 1
ATOM 639 C C . VAL A 1 92 ? 11.173 6.325 -5.697 1.00 91.62 92 VAL A C 1
ATOM 641 O O . VAL A 1 92 ? 10.397 6.594 -6.606 1.00 91.62 92 VAL A O 1
ATOM 644 N N . LEU A 1 93 ? 12.278 7.037 -5.469 1.00 95.19 93 LEU A N 1
ATOM 645 C CA . LEU A 1 93 ? 12.637 8.216 -6.264 1.00 95.19 93 LEU A CA 1
ATOM 646 C C . LEU A 1 93 ? 12.826 7.876 -7.749 1.00 95.19 93 LEU A C 1
ATOM 648 O O . LEU A 1 93 ? 12.402 8.629 -8.622 1.00 95.19 93 LEU A O 1
ATOM 652 N N . GLU A 1 94 ? 13.435 6.729 -8.059 1.00 97.12 94 GLU A N 1
ATOM 653 C CA . GLU A 1 94 ? 13.566 6.274 -9.445 1.00 97.12 94 GLU A CA 1
ATOM 654 C C . GLU A 1 94 ? 12.210 5.894 -10.057 1.00 97.12 94 GLU A C 1
ATOM 656 O O . GLU A 1 94 ? 11.955 6.215 -11.219 1.00 97.12 94 GLU A O 1
ATOM 661 N N . LEU A 1 95 ? 11.321 5.253 -9.291 1.00 96.25 95 LEU A N 1
ATOM 662 C CA . LEU A 1 95 ? 9.956 4.957 -9.725 1.00 96.25 95 LEU A CA 1
ATOM 663 C C . LEU A 1 95 ? 9.195 6.244 -10.061 1.00 96.25 95 LEU A C 1
ATOM 665 O O . LEU A 1 95 ? 8.597 6.330 -11.133 1.00 96.25 95 LEU A O 1
ATOM 669 N N . GLU A 1 96 ? 9.254 7.243 -9.179 1.00 96.19 96 GLU A N 1
ATOM 670 C CA . GLU A 1 96 ? 8.646 8.561 -9.384 1.00 96.19 96 GLU A CA 1
ATOM 671 C C . GLU A 1 96 ? 9.202 9.239 -10.635 1.00 96.19 96 GLU A C 1
ATOM 673 O O . GLU A 1 96 ? 8.439 9.689 -11.491 1.00 96.19 96 GLU A O 1
ATOM 678 N N . ARG A 1 97 ? 10.530 9.248 -10.794 1.00 97.88 97 ARG A N 1
ATOM 679 C CA . ARG A 1 97 ? 11.196 9.818 -11.969 1.00 97.88 97 ARG A CA 1
ATOM 680 C C . ARG A 1 97 ?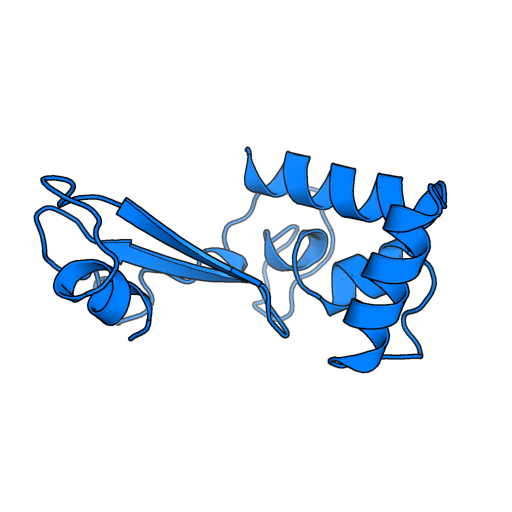 10.740 9.143 -13.263 1.00 97.88 97 ARG A C 1
ATOM 682 O O . ARG A 1 97 ? 10.497 9.829 -14.255 1.00 97.88 97 ARG A O 1
ATOM 689 N N . ARG A 1 98 ? 10.631 7.810 -13.277 1.00 98.12 98 ARG A N 1
ATOM 690 C CA . ARG A 1 98 ? 10.160 7.048 -14.446 1.00 98.12 98 ARG A CA 1
ATOM 691 C C . ARG A 1 98 ? 8.686 7.293 -14.740 1.00 98.12 98 ARG A C 1
ATOM 693 O O . ARG A 1 98 ? 8.336 7.483 -15.899 1.00 98.12 98 ARG A O 1
ATOM 700 N N . ALA A 1 99 ? 7.843 7.337 -13.713 1.00 97.31 99 ALA A N 1
ATOM 701 C CA . ALA A 1 99 ? 6.423 7.634 -13.864 1.00 97.31 99 ALA A CA 1
ATOM 702 C C . ALA A 1 99 ? 6.192 9.049 -14.416 1.00 97.31 99 ALA A C 1
ATOM 704 O O . ALA A 1 99 ? 5.390 9.222 -15.329 1.00 97.31 99 ALA A O 1
ATOM 705 N N . ALA A 1 100 ? 6.942 10.044 -13.928 1.00 97.69 100 ALA A N 1
ATOM 706 C CA . ALA A 1 100 ? 6.900 11.415 -14.438 1.00 97.69 100 ALA A CA 1
ATOM 707 C C . ALA A 1 100 ? 7.381 11.533 -15.896 1.00 97.69 100 ALA A C 1
ATOM 709 O O . ALA A 1 100 ? 6.959 12.435 -16.612 1.00 97.69 100 ALA A O 1
ATOM 710 N N . ALA A 1 101 ? 8.244 10.616 -16.339 1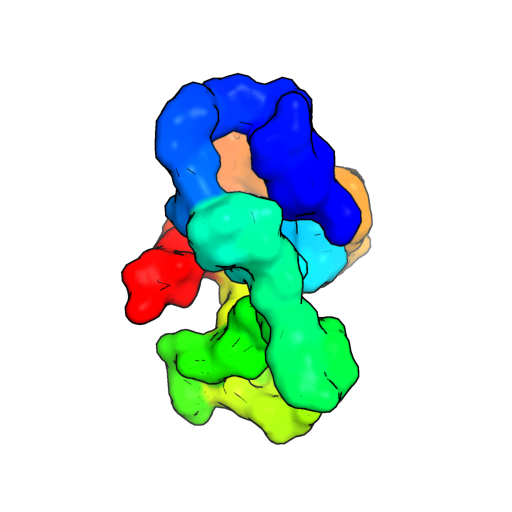.00 98.19 101 ALA A N 1
ATOM 711 C CA . ALA A 1 101 ? 8.682 10.491 -17.727 1.00 98.19 101 ALA A CA 1
ATOM 712 C C . ALA A 1 101 ? 7.770 9.583 -18.578 1.00 98.19 101 ALA A C 1
ATOM 714 O O . ALA A 1 101 ? 8.162 9.202 -19.679 1.00 98.19 101 ALA A O 1
ATOM 715 N N . GLU A 1 102 ? 6.592 9.209 -18.064 1.00 97.69 102 GLU A N 1
ATOM 716 C CA . GLU A 1 102 ? 5.611 8.331 -18.718 1.00 97.69 102 GLU A CA 1
ATOM 717 C C . GLU A 1 102 ? 6.167 6.953 -19.125 1.00 97.69 102 GLU A C 1
ATOM 719 O O . GLU A 1 102 ? 5.694 6.330 -20.078 1.00 97.69 102 GLU A O 1
ATOM 724 N N . ASP A 1 103 ? 7.155 6.432 -18.386 1.00 98.31 103 ASP A N 1
ATOM 725 C CA . ASP A 1 103 ? 7.646 5.069 -18.594 1.00 98.31 103 ASP A CA 1
ATOM 726 C C . ASP A 1 103 ? 6.479 4.068 -18.451 1.00 98.31 103 ASP A C 1
ATOM 728 O O . ASP A 1 103 ? 5.851 4.000 -17.384 1.00 98.31 103 ASP A O 1
ATOM 732 N N . PRO A 1 104 ? 6.184 3.251 -19.482 1.00 98.12 104 PRO A N 1
ATOM 733 C CA . PRO A 1 104 ? 5.002 2.395 -19.472 1.00 98.12 104 PRO A CA 1
ATOM 734 C C . PRO A 1 104 ? 4.983 1.373 -18.334 1.00 98.12 104 PRO A C 1
ATOM 736 O O . PRO A 1 104 ? 3.907 1.013 -17.859 1.00 98.12 104 PRO A O 1
ATOM 739 N N . ARG A 1 105 ? 6.150 0.890 -17.881 1.00 97.56 105 ARG A N 1
ATOM 740 C CA . ARG A 1 105 ? 6.224 -0.091 -16.789 1.00 97.56 105 ARG A CA 1
ATOM 741 C C . ARG A 1 105 ? 5.978 0.572 -15.443 1.00 97.56 105 ARG A C 1
ATOM 743 O O . ARG A 1 105 ? 5.232 0.019 -14.639 1.00 97.56 105 ARG A O 1
ATOM 750 N N . ALA A 1 106 ? 6.553 1.749 -15.210 1.00 97.31 106 ALA A N 1
ATOM 751 C CA . ALA A 1 106 ? 6.317 2.517 -13.991 1.00 97.31 106 ALA A CA 1
ATOM 752 C C . ALA A 1 106 ? 4.843 2.932 -13.864 1.00 97.31 106 ALA A C 1
ATOM 754 O O . ALA A 1 106 ? 4.221 2.698 -12.827 1.00 97.31 106 ALA A O 1
ATOM 755 N N . VAL A 1 107 ? 4.255 3.464 -14.940 1.00 98.12 107 VAL A N 1
ATOM 756 C CA . VAL A 1 107 ? 2.837 3.853 -14.967 1.00 98.12 107 VAL A CA 1
ATOM 757 C C . VAL A 1 107 ? 1.929 2.637 -14.767 1.00 98.12 107 VAL A C 1
ATOM 759 O O . VAL A 1 107 ? 0.987 2.700 -13.978 1.00 98.12 107 VAL A O 1
ATOM 762 N N . ALA A 1 108 ? 2.220 1.506 -15.419 1.00 97.75 108 ALA A N 1
ATOM 763 C CA . ALA A 1 108 ? 1.448 0.280 -15.230 1.00 97.75 108 ALA A CA 1
ATOM 764 C C . ALA A 1 108 ? 1.545 -0.264 -13.795 1.00 97.75 108 ALA A C 1
ATOM 766 O O . ALA A 1 108 ? 0.527 -0.689 -13.248 1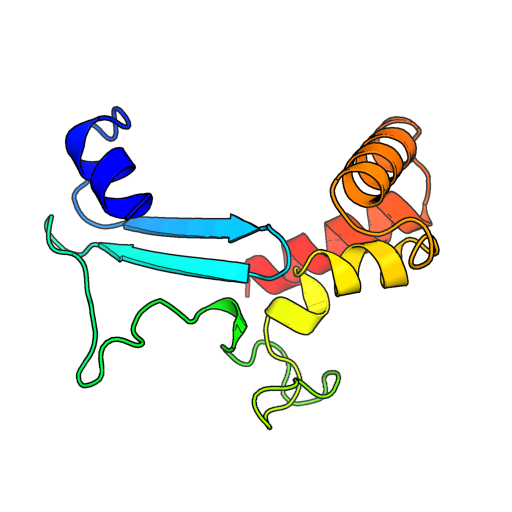.00 97.75 108 ALA A O 1
ATOM 767 N N . ALA A 1 109 ? 2.730 -0.219 -13.176 1.00 96.12 109 ALA A N 1
ATOM 768 C CA . ALA A 1 109 ? 2.938 -0.646 -11.793 1.00 96.12 109 ALA A CA 1
ATOM 769 C C . ALA A 1 109 ? 2.112 0.195 -10.806 1.00 96.12 109 ALA A C 1
ATOM 771 O O . ALA A 1 109 ? 1.386 -0.358 -9.981 1.00 96.12 109 ALA A O 1
ATOM 772 N N . ILE A 1 110 ? 2.163 1.525 -10.935 1.00 95.62 110 ILE A N 1
ATOM 773 C CA . ILE A 1 110 ? 1.375 2.448 -10.102 1.00 95.62 110 ILE A CA 1
ATOM 774 C C . ILE A 1 110 ? -0.125 2.259 -10.356 1.00 95.62 110 ILE A C 1
ATOM 776 O O . ILE A 1 110 ? -0.913 2.199 -9.414 1.00 95.62 110 ILE A O 1
ATOM 780 N N . GLY A 1 111 ? -0.527 2.119 -11.621 1.00 96.56 111 GLY A N 1
ATOM 781 C CA . GLY A 1 111 ? -1.922 1.900 -11.994 1.00 96.56 111 GLY A CA 1
ATOM 782 C C . GLY A 1 111 ? -2.493 0.600 -11.426 1.00 96.56 111 GLY A C 1
ATOM 783 O O . GLY A 1 111 ? -3.637 0.579 -10.975 1.00 96.56 111 GLY A O 1
ATOM 784 N N . GLU A 1 112 ? -1.708 -0.478 -11.405 1.00 95.25 112 GLU A N 1
ATOM 785 C CA . GLU A 1 112 ? -2.124 -1.741 -10.792 1.00 95.25 112 GLU A CA 1
ATOM 786 C C . GLU A 1 112 ? -2.228 -1.638 -9.270 1.00 95.25 112 GLU A C 1
ATOM 788 O O . GLU A 1 112 ? -3.234 -2.062 -8.702 1.00 95.25 112 GLU A O 1
ATOM 793 N N . ALA A 1 113 ? -1.250 -1.012 -8.613 1.00 93.25 113 ALA A N 1
ATOM 794 C CA . ALA A 1 113 ? -1.324 -0.756 -7.178 1.00 93.25 113 ALA A CA 1
ATOM 795 C C . ALA A 1 113 ? -2.573 0.064 -6.814 1.00 93.25 113 ALA A C 1
ATOM 797 O O . ALA A 1 113 ? -3.290 -0.296 -5.883 1.00 93.25 113 ALA A O 1
ATOM 798 N N . GLY A 1 114 ? -2.885 1.108 -7.590 1.00 92.69 114 GLY A N 1
ATOM 799 C CA . GLY A 1 114 ? -4.092 1.919 -7.415 1.00 92.69 114 GLY A CA 1
ATOM 800 C C . GLY A 1 114 ? -5.389 1.124 -7.595 1.00 92.69 114 GLY A C 1
ATOM 801 O O . GLY A 1 114 ? -6.308 1.263 -6.790 1.00 92.69 114 GLY A O 1
ATOM 802 N N . ARG A 1 115 ? -5.461 0.238 -8.599 1.00 95.19 115 ARG A N 1
ATOM 803 C CA . ARG A 1 115 ? -6.616 -0.662 -8.778 1.00 95.19 115 ARG A CA 1
ATOM 804 C C . ARG A 1 115 ? -6.802 -1.600 -7.592 1.00 95.19 115 ARG A C 1
ATOM 806 O O . ARG A 1 115 ? -7.933 -1.801 -7.167 1.00 95.19 115 ARG A O 1
ATOM 813 N N . MET A 1 116 ? -5.717 -2.170 -7.073 1.00 93.62 116 MET A N 1
ATOM 814 C CA . MET A 1 116 ? -5.771 -3.104 -5.945 1.00 93.62 116 MET A CA 1
ATOM 815 C C . MET A 1 116 ? -6.098 -2.406 -4.624 1.00 93.62 116 MET A C 1
ATOM 817 O O . MET A 1 116 ? -6.808 -2.978 -3.807 1.00 93.62 116 MET A O 1
ATOM 821 N N . LEU A 1 117 ? -5.643 -1.162 -4.440 1.00 88.81 117 LEU A N 1
ATOM 822 C CA . LEU A 1 117 ? -6.021 -0.309 -3.308 1.00 88.81 117 LEU A CA 1
ATOM 823 C C . LEU A 1 117 ? -7.506 0.082 -3.317 1.00 88.81 117 LEU A C 1
ATOM 825 O O . LEU A 1 117 ? -8.067 0.330 -2.256 1.00 88.81 117 LEU A O 1
ATOM 829 N N . GLY A 1 118 ? -8.126 0.173 -4.497 1.00 86.56 118 GLY A N 1
ATOM 830 C CA . GLY A 1 118 ? -9.526 0.575 -4.655 1.00 86.56 118 GLY A CA 1
ATOM 831 C C . GLY A 1 118 ? -10.557 -0.560 -4.622 1.00 86.56 118 GLY A C 1
ATOM 832 O O . GLY A 1 118 ? -11.739 -0.271 -4.803 1.00 86.56 118 GLY A O 1
ATOM 833 N N . ARG A 1 119 ? -10.134 -1.822 -4.464 1.00 83.75 119 ARG A N 1
ATOM 834 C CA . ARG A 1 119 ? -11.032 -2.983 -4.316 1.00 83.75 119 ARG A CA 1
ATOM 835 C C . ARG A 1 119 ? -11.584 -3.082 -2.901 1.00 83.75 119 ARG A C 1
ATOM 837 O O . ARG A 1 119 ? -12.771 -3.459 -2.790 1.00 83.75 119 ARG A O 1
#